Protein AF-S0FGN5-F1 (afdb_monomer_lite)

Radius of gyration: 14.39 Å; chains: 1; bounding box: 36×24×39 Å

Organism: NCBI:txid1195236

Foldseek 3Di:
DFWAKKFFAFPVRDGPDMDGLLGAPWPLVVLQVVLCVPVVDNGRDPVSSVVSSVVLSVVVRVVQVVCVVVVDQKDAPVVVCVPCVVTHDPDPRGGMMGIDDDD

Structure (mmCIF, N/CA/C/O backbone):
data_AF-S0FGN5-F1
#
_entry.id   AF-S0FGN5-F1
#
loop_
_atom_site.group_PDB
_atom_site.id
_atom_site.type_symbol
_atom_site.label_atom_id
_atom_site.label_alt_id
_atom_site.label_comp_id
_atom_site.label_asym_id
_atom_site.label_entity_id
_atom_site.label_seq_id
_atom_site.pdbx_PDB_ins_code
_atom_site.Cartn_x
_atom_site.Cartn_y
_atom_site.Cartn_z
_atom_site.occupancy
_atom_site.B_iso_or_equiv
_atom_site.auth_seq_id
_atom_site.auth_comp_id
_atom_site.auth_asym_id
_atom_site.auth_atom_id
_atom_site.pdbx_PDB_model_num
ATOM 1 N N . MET A 1 1 ? 5.648 9.329 9.422 1.00 63.09 1 MET A N 1
ATOM 2 C CA . MET A 1 1 ? 5.544 8.028 10.111 1.00 63.09 1 MET A CA 1
ATOM 3 C C . MET A 1 1 ? 5.172 7.021 9.045 1.00 63.09 1 MET A C 1
ATOM 5 O O . MET A 1 1 ? 4.168 7.274 8.388 1.00 63.09 1 MET A O 1
ATOM 9 N N . PRO A 1 2 ? 6.000 6.000 8.783 1.00 77.38 2 PRO A N 1
ATOM 10 C CA . PRO A 1 2 ? 5.718 5.039 7.726 1.00 77.38 2 PRO A CA 1
ATOM 11 C C . PRO A 1 2 ? 4.556 4.127 8.121 1.00 77.38 2 PRO A C 1
ATOM 13 O O . PRO A 1 2 ? 4.289 3.905 9.308 1.00 77.38 2 PRO A O 1
ATOM 16 N N . VAL A 1 3 ? 3.844 3.617 7.120 1.00 86.06 3 VAL A N 1
ATOM 17 C CA . VAL A 1 3 ? 2.736 2.685 7.347 1.00 86.06 3 VAL A CA 1
ATOM 18 C C . VAL A 1 3 ? 3.316 1.298 7.596 1.00 86.06 3 VAL A C 1
ATOM 20 O O . VAL A 1 3 ? 4.086 0.779 6.794 1.00 86.06 3 VAL A O 1
ATOM 23 N N . LYS A 1 4 ? 2.921 0.665 8.699 1.00 88.44 4 LYS A N 1
ATOM 24 C CA . LYS A 1 4 ? 3.395 -0.662 9.096 1.00 88.44 4 LYS A CA 1
ATOM 25 C C . LYS A 1 4 ? 2.586 -1.770 8.440 1.00 88.44 4 LYS A C 1
ATOM 27 O O . LYS A 1 4 ? 3.117 -2.660 7.771 1.00 88.44 4 LYS A O 1
ATOM 32 N N . ASN A 1 5 ? 1.276 -1.735 8.669 1.00 90.75 5 ASN A N 1
ATOM 33 C CA . ASN A 1 5 ? 0.347 -2.789 8.285 1.00 90.75 5 ASN A CA 1
ATOM 34 C C . ASN A 1 5 ? -0.944 -2.183 7.757 1.00 90.75 5 ASN A C 1
ATOM 36 O O . ASN A 1 5 ? -1.377 -1.135 8.227 1.00 90.75 5 ASN A O 1
ATOM 40 N N . ILE A 1 6 ? -1.577 -2.896 6.833 1.00 90.44 6 ILE A N 1
ATOM 41 C CA . ILE A 1 6 ? -2.892 -2.561 6.296 1.00 90.44 6 ILE A CA 1
ATOM 42 C C . ILE A 1 6 ? -3.809 -3.758 6.517 1.00 90.44 6 ILE A C 1
ATOM 44 O O . ILE A 1 6 ? -3.457 -4.896 6.195 1.00 90.44 6 ILE A O 1
ATOM 48 N N . SER A 1 7 ? -4.977 -3.493 7.082 1.00 91.06 7 SER A N 1
ATOM 49 C CA . SER A 1 7 ? -6.035 -4.452 7.368 1.00 91.06 7 SER A CA 1
ATOM 50 C C . SER A 1 7 ? -7.248 -4.119 6.502 1.00 91.06 7 SER A C 1
ATOM 52 O O . SER A 1 7 ? -7.657 -2.970 6.410 1.00 91.06 7 SER A O 1
ATOM 54 N N . PHE A 1 8 ? -7.820 -5.124 5.859 1.00 89.12 8 PHE A N 1
ATOM 55 C CA . PHE A 1 8 ? -8.997 -5.014 5.005 1.00 89.12 8 PHE A CA 1
ATOM 56 C C . PHE A 1 8 ? -10.205 -5.447 5.807 1.00 89.12 8 PHE A C 1
ATOM 58 O O . PHE A 1 8 ? -10.188 -6.546 6.361 1.00 89.12 8 PHE A O 1
ATOM 65 N N . LEU A 1 9 ? -11.233 -4.611 5.860 1.00 90.44 9 LEU A N 1
ATOM 66 C CA . LEU A 1 9 ? -12.432 -4.842 6.646 1.00 90.44 9 LEU A CA 1
ATOM 67 C C . LEU A 1 9 ? -13.655 -4.993 5.739 1.00 90.44 9 LEU A C 1
ATOM 69 O O . LEU A 1 9 ? -13.779 -4.311 4.719 1.00 90.44 9 LEU A O 1
ATOM 73 N N . ASN A 1 10 ? -14.565 -5.889 6.116 1.00 89.75 10 ASN A N 1
ATOM 74 C CA . ASN A 1 10 ? -15.900 -5.972 5.514 1.00 89.75 10 ASN A CA 1
ATOM 75 C C . ASN A 1 10 ? -16.847 -4.916 6.132 1.00 89.75 10 ASN A C 1
ATOM 77 O O . ASN A 1 10 ? -16.482 -4.229 7.089 1.00 89.75 10 ASN A O 1
ATOM 81 N N . GLY A 1 11 ? -18.097 -4.822 5.668 1.00 84.69 11 GLY A N 1
ATOM 82 C CA . GLY A 1 11 ? -19.102 -3.911 6.247 1.00 84.69 11 GLY A CA 1
ATOM 83 C C . GLY A 1 11 ? -19.479 -4.178 7.702 1.00 84.69 11 GLY A C 1
ATOM 84 O O . GLY A 1 11 ? -20.112 -3.340 8.337 1.00 84.69 11 GLY A O 1
ATOM 85 N N . ARG A 1 12 ? -19.069 -5.319 8.267 1.00 87.31 12 ARG A N 1
ATOM 86 C CA . ARG A 1 12 ? -19.200 -5.636 9.698 1.00 87.31 12 ARG A CA 1
ATOM 87 C C . ARG A 1 12 ? -17.969 -5.225 10.513 1.00 87.31 12 ARG A C 1
ATOM 89 O O . ARG A 1 12 ? -17.914 -5.525 11.701 1.00 87.31 12 ARG A O 1
ATOM 96 N N . LYS A 1 13 ? -16.993 -4.547 9.895 1.00 85.00 13 LYS A N 1
ATOM 97 C CA . LYS A 1 13 ? -15.672 -4.230 10.463 1.00 85.00 13 LYS A CA 1
ATOM 98 C C . LYS A 1 13 ? -14.876 -5.469 10.900 1.00 85.00 13 LYS A C 1
ATOM 100 O O . LYS A 1 13 ? -14.013 -5.386 11.770 1.00 85.00 13 LYS A O 1
ATOM 105 N N . GLU A 1 14 ? -15.130 -6.625 10.294 1.00 89.44 14 GLU A N 1
ATOM 106 C CA . GLU A 1 14 ? -14.310 -7.816 10.506 1.00 89.44 14 GLU A CA 1
ATOM 107 C C . GLU A 1 14 ? -13.096 -7.769 9.581 1.00 89.44 14 GLU A C 1
ATOM 109 O O . GLU A 1 14 ? -13.232 -7.522 8.380 1.00 89.44 14 GLU A O 1
ATOM 114 N N . VAL A 1 15 ? -11.907 -8.026 10.132 1.00 90.50 15 VAL A N 1
ATOM 115 C CA . VAL A 1 15 ? -10.664 -8.067 9.356 1.00 90.50 15 VAL A CA 1
ATOM 116 C C . VAL A 1 15 ? -10.672 -9.303 8.462 1.00 90.50 15 VAL A C 1
ATOM 118 O O . VAL A 1 15 ? -10.464 -10.422 8.923 1.00 90.50 15 VAL A O 1
ATOM 121 N N . LEU A 1 16 ? -10.872 -9.092 7.166 1.00 88.94 16 LEU A N 1
ATOM 122 C CA . LEU A 1 16 ? -10.792 -10.134 6.150 1.00 88.94 16 LEU A CA 1
ATOM 123 C C . LEU A 1 16 ? -9.344 -10.547 5.897 1.00 88.94 16 LEU A C 1
ATOM 125 O O . LEU A 1 16 ? -9.047 -11.730 5.742 1.00 88.94 16 LEU A O 1
ATOM 129 N N . ARG A 1 17 ? -8.438 -9.566 5.790 1.00 88.06 17 ARG A N 1
ATOM 130 C CA . ARG A 1 17 ? -7.023 -9.785 5.452 1.00 88.06 17 ARG A CA 1
ATOM 131 C C . ARG A 1 17 ? -6.151 -8.722 6.093 1.00 88.06 17 ARG A C 1
ATOM 133 O O . ARG A 1 17 ? -6.573 -7.580 6.237 1.00 88.06 17 ARG A O 1
ATOM 140 N N . ARG A 1 18 ? -4.909 -9.073 6.409 1.00 89.12 18 ARG A N 1
ATOM 141 C CA . ARG A 1 18 ? -3.892 -8.129 6.876 1.00 89.12 18 ARG A CA 1
ATOM 142 C C . ARG A 1 18 ? -2.595 -8.367 6.121 1.00 89.12 18 ARG A C 1
ATOM 144 O O . ARG A 1 18 ? -2.128 -9.499 6.039 1.00 89.12 18 ARG A O 1
ATOM 151 N N . TYR A 1 19 ? -2.008 -7.293 5.614 1.0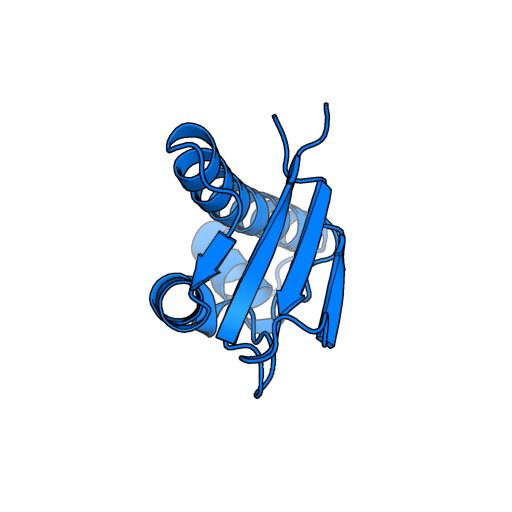0 88.50 19 TYR A N 1
ATOM 152 C CA . TYR A 1 19 ? -0.731 -7.310 4.913 1.00 88.50 19 TYR A CA 1
ATOM 153 C C . TYR A 1 19 ? 0.232 -6.325 5.565 1.00 88.50 19 TYR A C 1
ATOM 155 O O . TYR A 1 19 ? -0.170 -5.259 6.036 1.00 88.50 19 TYR A O 1
ATOM 163 N N . LYS A 1 20 ? 1.521 -6.669 5.561 1.00 88.88 20 LYS A N 1
ATOM 164 C CA . LYS A 1 20 ? 2.566 -5.672 5.804 1.00 88.88 20 LYS A CA 1
ATOM 165 C C . LYS A 1 20 ? 2.581 -4.700 4.636 1.00 88.88 20 LYS A C 1
ATOM 167 O O . LYS A 1 20 ? 2.453 -5.131 3.491 1.00 88.88 20 LYS A O 1
ATOM 172 N N . PHE A 1 21 ? 2.807 -3.426 4.919 1.00 87.12 21 PHE A N 1
ATOM 173 C CA . PHE A 1 21 ? 2.863 -2.385 3.899 1.00 87.12 21 PHE A CA 1
ATOM 174 C C . PHE A 1 21 ? 3.868 -2.705 2.782 1.00 87.12 21 PHE A C 1
ATOM 176 O O . PHE A 1 21 ? 3.548 -2.688 1.598 1.00 87.12 21 PHE A O 1
ATOM 183 N N . THR A 1 22 ? 5.069 -3.125 3.176 1.00 84.06 22 THR A N 1
ATOM 1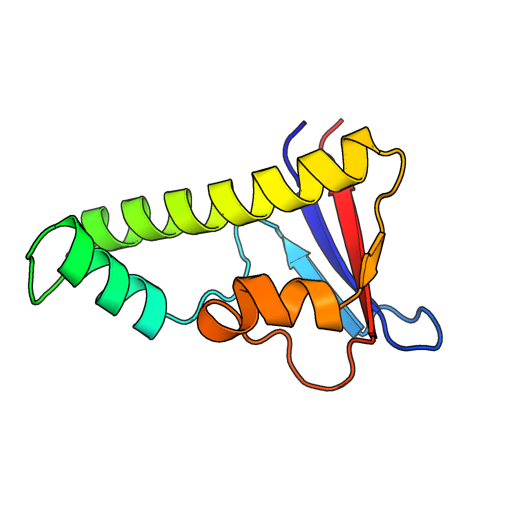84 C CA . THR A 1 22 ? 6.158 -3.518 2.270 1.00 84.06 22 THR A CA 1
ATOM 185 C C . THR A 1 22 ? 5.909 -4.823 1.515 1.00 84.06 22 THR A C 1
ATOM 187 O O . THR A 1 22 ? 6.643 -5.139 0.585 1.00 84.06 22 THR A O 1
ATOM 190 N N . SER A 1 23 ? 4.887 -5.583 1.909 1.00 84.44 23 SER A N 1
ATOM 191 C CA . SER A 1 23 ? 4.532 -6.881 1.336 1.00 84.44 23 SER A CA 1
ATOM 192 C C . SER A 1 23 ? 3.148 -6.853 0.683 1.00 84.44 23 SER A C 1
ATOM 194 O O . SER A 1 23 ? 2.510 -7.901 0.548 1.00 84.44 23 SER A O 1
ATOM 196 N N . LEU A 1 24 ? 2.663 -5.663 0.316 1.00 84.25 24 LEU A N 1
ATOM 197 C CA . LEU A 1 24 ? 1.421 -5.514 -0.426 1.00 84.25 24 LEU A CA 1
ATOM 198 C C . LEU A 1 24 ? 1.500 -6.272 -1.765 1.00 84.25 24 LEU A C 1
ATOM 200 O O . LEU A 1 24 ? 2.515 -6.171 -2.460 1.00 84.25 24 LEU A O 1
ATOM 204 N N . PRO A 1 25 ? 0.440 -7.003 -2.153 1.00 80.50 25 PRO A N 1
ATOM 205 C CA . PRO A 1 25 ? 0.420 -7.801 -3.376 1.00 80.50 25 PRO A CA 1
ATOM 206 C C . PRO A 1 25 ? 0.225 -6.917 -4.620 1.00 80.50 25 PRO A C 1
ATOM 208 O O . PRO A 1 25 ? -0.839 -6.907 -5.239 1.00 80.50 25 PRO A O 1
ATOM 211 N N . ILE A 1 26 ? 1.256 -6.148 -4.977 1.00 84.56 26 ILE A N 1
ATOM 212 C CA . ILE A 1 26 ? 1.304 -5.348 -6.207 1.00 84.56 26 ILE A CA 1
ATOM 213 C C . ILE A 1 26 ? 1.329 -6.306 -7.399 1.00 84.56 26 ILE A C 1
ATOM 215 O O . ILE A 1 26 ? 2.123 -7.247 -7.434 1.00 84.56 26 ILE A O 1
ATOM 219 N N . ARG A 1 27 ? 0.464 -6.070 -8.391 1.00 83.00 27 ARG A N 1
ATOM 220 C CA . ARG A 1 27 ? 0.435 -6.873 -9.615 1.00 83.00 27 ARG A CA 1
ATOM 221 C C . ARG A 1 27 ? 1.778 -6.770 -10.325 1.00 83.00 27 ARG A C 1
ATOM 223 O O . ARG A 1 27 ? 2.203 -5.682 -10.707 1.00 83.00 27 ARG A O 1
ATOM 230 N N . GLU A 1 28 ? 2.413 -7.908 -10.578 1.00 78.00 28 GLU A N 1
ATOM 231 C CA . GLU A 1 28 ? 3.714 -7.935 -11.250 1.00 78.00 28 GLU A CA 1
ATOM 232 C C . GLU A 1 28 ? 3.660 -7.309 -12.654 1.00 78.00 28 GLU A C 1
ATOM 234 O O . GLU A 1 28 ? 4.576 -6.588 -13.040 1.00 78.00 28 GLU A O 1
ATOM 239 N N . GLN A 1 29 ? 2.543 -7.465 -13.373 1.00 81.12 29 GLN A N 1
ATOM 240 C CA . GLN A 1 29 ? 2.329 -6.806 -14.667 1.00 81.12 29 GLN A CA 1
ATOM 241 C C . GLN A 1 29 ? 2.418 -5.276 -14.586 1.00 81.12 29 GLN A C 1
ATOM 243 O O . GLN A 1 29 ? 2.989 -4.652 -15.475 1.00 81.12 29 GLN A O 1
ATOM 248 N N . MET A 1 30 ? 1.914 -4.668 -13.507 1.00 84.06 30 MET A N 1
ATOM 249 C CA . MET A 1 30 ? 2.033 -3.224 -13.293 1.00 84.06 30 MET A CA 1
ATOM 250 C C . MET A 1 30 ? 3.499 -2.823 -13.106 1.00 84.06 30 MET A C 1
ATOM 252 O O . MET A 1 30 ? 3.949 -1.833 -13.679 1.00 84.06 30 MET A O 1
ATOM 256 N N . ILE A 1 31 ? 4.257 -3.607 -12.331 1.00 83.56 31 ILE A N 1
ATOM 257 C CA . ILE A 1 31 ? 5.688 -3.369 -12.104 1.00 83.56 31 ILE A CA 1
ATOM 258 C C . ILE A 1 31 ? 6.444 -3.458 -13.431 1.00 83.56 31 ILE A C 1
ATOM 260 O O . ILE A 1 31 ? 7.261 -2.584 -13.712 1.00 83.56 31 ILE A O 1
ATOM 264 N N . ILE A 1 32 ? 6.156 -4.467 -14.257 1.00 83.12 32 ILE A N 1
ATOM 265 C CA . ILE A 1 32 ? 6.782 -4.650 -15.572 1.00 83.12 32 ILE A CA 1
ATOM 266 C C . ILE A 1 32 ? 6.445 -3.472 -16.490 1.00 83.12 32 ILE A C 1
ATOM 268 O O . ILE A 1 32 ? 7.366 -2.812 -16.961 1.00 83.12 32 ILE A O 1
ATOM 272 N N . ASN A 1 33 ? 5.161 -3.141 -16.661 1.00 84.06 33 ASN A N 1
ATOM 273 C CA . ASN A 1 33 ? 4.727 -2.036 -17.519 1.00 84.06 33 ASN A CA 1
ATOM 274 C C . ASN A 1 33 ? 5.366 -0.711 -17.100 1.00 84.06 33 ASN A C 1
ATOM 276 O O . ASN A 1 33 ? 5.980 -0.035 -17.920 1.00 84.06 33 ASN A O 1
ATOM 280 N N . LYS A 1 34 ? 5.304 -0.364 -15.809 1.00 83.12 34 LYS A N 1
ATOM 281 C CA . LYS A 1 34 ? 5.929 0.861 -15.298 1.00 83.12 34 LYS A CA 1
ATOM 282 C C . LYS A 1 34 ? 7.446 0.837 -15.441 1.00 83.12 34 LYS A C 1
ATOM 284 O O . LYS A 1 34 ? 8.034 1.879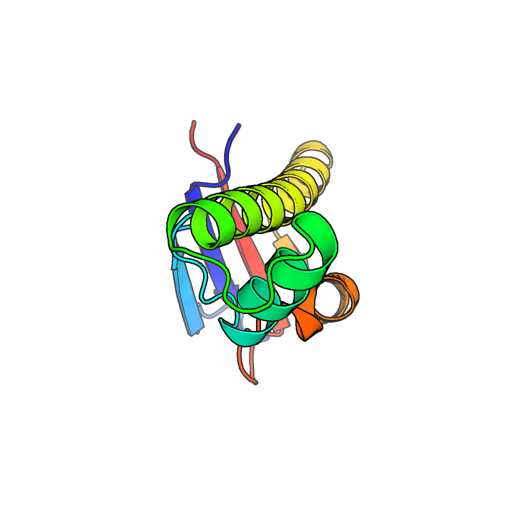 -15.697 1.00 83.12 34 LYS A O 1
ATOM 289 N N . SER A 1 35 ? 8.091 -0.317 -15.290 1.00 82.88 35 SER A N 1
ATOM 290 C CA . SER A 1 35 ? 9.541 -0.410 -15.481 1.00 82.88 35 SER A CA 1
ATOM 291 C C . SER A 1 35 ? 9.931 -0.189 -16.942 1.00 82.88 35 SER A C 1
ATOM 293 O O . SER A 1 35 ? 10.887 0.539 -17.188 1.00 82.88 35 SER A O 1
ATOM 295 N N . ILE A 1 36 ? 9.165 -0.725 -17.896 1.00 83.69 36 ILE A N 1
ATOM 296 C CA . ILE A 1 36 ? 9.362 -0.456 -19.326 1.00 83.69 36 ILE A CA 1
ATOM 297 C C . ILE A 1 36 ? 9.149 1.037 -19.611 1.00 83.69 36 ILE A C 1
ATOM 299 O O . ILE A 1 36 ? 9.980 1.647 -20.271 1.00 83.69 36 ILE A O 1
ATOM 303 N N . GLU A 1 37 ? 8.097 1.660 -19.066 1.00 82.38 37 GLU A N 1
ATOM 304 C CA . GLU A 1 37 ? 7.850 3.098 -19.258 1.00 82.38 37 GLU A CA 1
ATOM 305 C C . GLU A 1 37 ? 8.949 3.989 -18.657 1.00 82.38 37 GLU A C 1
ATOM 307 O O . GLU A 1 37 ? 9.335 4.988 -19.257 1.00 82.38 37 GLU A O 1
ATOM 312 N N . PHE A 1 38 ? 9.441 3.663 -17.457 1.00 81.62 38 PHE A N 1
ATOM 313 C CA . PHE A 1 38 ? 10.409 4.508 -16.751 1.00 81.62 38 PHE A CA 1
ATOM 314 C C . PHE A 1 38 ? 11.848 4.316 -17.219 1.00 81.62 38 PHE A C 1
ATOM 316 O O . PHE A 1 38 ? 12.622 5.271 -17.183 1.00 81.62 38 PHE A O 1
ATOM 323 N N . PHE A 1 39 ? 12.221 3.095 -17.598 1.00 81.25 39 PHE A N 1
ATOM 324 C CA . PHE A 1 39 ? 13.598 2.749 -17.943 1.00 81.25 39 PHE A CA 1
ATOM 325 C C . PHE A 1 39 ? 13.786 2.480 -19.441 1.00 81.25 39 PHE A C 1
ATOM 327 O O . PHE A 1 39 ? 14.917 2.254 -19.862 1.00 81.25 39 PHE A O 1
ATOM 334 N N . SER A 1 40 ? 12.712 2.514 -20.245 1.00 77.69 40 SER A N 1
ATOM 335 C CA . SER A 1 40 ? 12.711 2.124 -21.667 1.00 77.69 40 SER A CA 1
ATOM 336 C C . SER A 1 40 ? 13.346 0.748 -21.906 1.00 77.69 40 SER A C 1
ATOM 338 O O . SER A 1 40 ? 13.911 0.486 -22.966 1.00 77.69 40 SER A O 1
ATOM 340 N N . ASP A 1 41 ? 13.267 -0.122 -20.897 1.00 74.62 41 ASP A N 1
ATOM 341 C CA . ASP A 1 41 ? 13.916 -1.427 -20.851 1.00 74.62 41 ASP A CA 1
ATOM 342 C C . ASP A 1 41 ? 12.836 -2.501 -21.041 1.00 74.62 41 ASP A C 1
ATOM 344 O O . ASP A 1 41 ? 11.989 -2.655 -20.157 1.00 74.62 41 ASP A O 1
ATOM 348 N N . PRO A 1 42 ? 12.801 -3.210 -22.185 1.00 70.44 42 PRO A N 1
ATOM 349 C CA . PRO A 1 42 ? 11.727 -4.151 -22.515 1.00 70.44 42 PRO A CA 1
ATOM 350 C C . PRO A 1 42 ? 11.697 -5.375 -21.588 1.00 70.44 42 PRO A C 1
ATOM 352 O O . PRO A 1 42 ? 10.648 -5.994 -21.419 1.00 70.44 42 PRO A O 1
ATOM 355 N N . GLU A 1 43 ? 12.823 -5.698 -20.948 1.00 73.75 43 GLU A N 1
ATOM 356 C CA . GLU A 1 43 ? 12.949 -6.786 -19.978 1.00 73.75 43 GLU A CA 1
ATOM 357 C C . GLU A 1 43 ? 13.512 -6.259 -18.653 1.00 73.75 43 GLU A C 1
ATOM 359 O O . GLU A 1 43 ? 14.679 -6.491 -18.326 1.00 73.75 43 GLU A O 1
ATOM 364 N N . PRO A 1 44 ? 12.688 -5.563 -17.844 1.00 75.81 44 PRO A N 1
ATOM 365 C CA . PRO A 1 44 ? 13.166 -4.908 -16.642 1.00 75.81 44 PRO A CA 1
ATOM 366 C C . PRO A 1 44 ? 13.804 -5.916 -15.694 1.00 75.81 44 PRO A C 1
ATOM 368 O O . PRO A 1 44 ? 13.145 -6.825 -15.174 1.00 75.81 44 PRO A O 1
ATOM 371 N N . CYS A 1 45 ? 15.097 -5.727 -15.451 1.00 80.56 45 CYS A N 1
ATOM 372 C CA . CYS A 1 45 ? 15.863 -6.507 -14.491 1.00 80.56 45 CYS A CA 1
ATOM 373 C C . CYS A 1 45 ? 15.360 -6.294 -13.051 1.00 80.56 45 CYS A C 1
ATOM 375 O O . CYS A 1 45 ? 14.639 -5.343 -12.739 1.00 80.56 45 CYS A O 1
ATOM 377 N N . PHE A 1 46 ? 15.792 -7.160 -12.129 1.00 78.81 46 PHE A N 1
ATOM 378 C CA . PHE A 1 46 ? 15.383 -7.126 -10.717 1.00 78.81 46 PHE A CA 1
ATOM 379 C C . PHE A 1 46 ? 15.579 -5.753 -10.043 1.00 78.81 46 PHE A C 1
ATOM 381 O O . PHE A 1 46 ? 14.759 -5.339 -9.220 1.00 78.81 46 PHE A O 1
ATOM 388 N N . ILE A 1 47 ? 16.632 -5.018 -10.420 1.00 83.62 47 ILE A N 1
ATOM 389 C CA . ILE A 1 47 ? 16.917 -3.671 -9.905 1.00 83.62 47 ILE A CA 1
ATOM 390 C C . ILE A 1 47 ? 15.843 -2.665 -10.348 1.00 83.62 47 ILE A C 1
ATOM 392 O O . ILE A 1 47 ? 15.329 -1.924 -9.509 1.00 83.62 47 ILE A O 1
ATOM 396 N N . HIS A 1 48 ? 15.441 -2.686 -11.625 1.00 82.69 48 HIS A N 1
ATOM 397 C CA . HIS A 1 48 ? 14.377 -1.828 -12.162 1.00 82.69 48 HIS A CA 1
ATOM 398 C C . HIS A 1 48 ? 13.034 -2.141 -11.498 1.00 82.69 48 HIS A C 1
ATOM 400 O O . HIS A 1 48 ? 12.374 -1.238 -10.981 1.00 82.69 48 HIS A O 1
ATOM 406 N N . ARG A 1 49 ? 12.685 -3.430 -11.397 1.00 83.38 49 ARG A N 1
ATOM 407 C CA . ARG A 1 49 ? 11.453 -3.873 -10.725 1.00 83.38 49 ARG A CA 1
ATOM 408 C C . ARG A 1 49 ? 11.408 -3.427 -9.266 1.00 83.38 49 ARG A C 1
ATOM 410 O O . ARG A 1 49 ? 10.386 -2.926 -8.809 1.00 83.38 49 ARG A O 1
ATOM 417 N N . SER A 1 50 ? 12.527 -3.546 -8.550 1.00 83.44 50 SER A N 1
ATOM 418 C CA . SER A 1 50 ? 12.638 -3.107 -7.155 1.00 83.44 50 SER A CA 1
ATOM 419 C C . SER A 1 50 ? 12.504 -1.589 -7.007 1.00 83.44 50 SER A C 1
ATOM 421 O O . SER A 1 50 ? 11.878 -1.118 -6.057 1.00 83.44 50 SER A O 1
ATOM 423 N N . ALA A 1 51 ? 13.066 -0.811 -7.936 1.00 86.19 51 ALA A N 1
ATOM 424 C CA . ALA A 1 51 ? 12.949 0.645 -7.934 1.00 86.19 51 ALA A CA 1
ATOM 425 C C . ALA A 1 51 ? 11.504 1.098 -8.188 1.00 86.19 51 ALA A C 1
ATOM 427 O O . ALA A 1 51 ? 10.981 1.934 -7.448 1.00 86.19 51 ALA A O 1
ATOM 428 N N . VAL A 1 52 ? 10.836 0.504 -9.183 1.00 87.56 52 VAL A N 1
ATOM 429 C CA . VAL A 1 52 ? 9.419 0.770 -9.459 1.00 87.56 52 VAL A CA 1
ATOM 430 C C . VAL A 1 52 ? 8.556 0.355 -8.279 1.00 87.56 52 VAL A C 1
ATOM 432 O O . VAL A 1 52 ? 7.763 1.166 -7.815 1.00 87.56 52 VAL A O 1
ATOM 435 N N . LEU A 1 53 ? 8.748 -0.844 -7.727 1.00 86.81 53 LEU A N 1
ATOM 436 C CA . LEU A 1 53 ? 8.001 -1.310 -6.560 1.00 86.81 53 LEU A CA 1
ATOM 437 C C . LEU A 1 53 ? 8.112 -0.332 -5.384 1.00 86.81 53 LEU A C 1
ATOM 439 O O . LEU A 1 53 ? 7.094 0.060 -4.822 1.00 86.81 53 LEU A O 1
ATOM 443 N N . LYS A 1 54 ? 9.328 0.117 -5.042 1.00 86.88 54 LYS A N 1
ATOM 444 C CA . LYS A 1 54 ? 9.533 1.123 -3.986 1.00 86.88 54 LYS A CA 1
ATOM 445 C C . LYS A 1 54 ? 8.779 2.418 -4.269 1.00 86.88 54 LYS A C 1
ATOM 447 O O . LYS A 1 54 ? 8.204 2.992 -3.352 1.00 86.88 54 LYS A O 1
ATOM 452 N N . ARG A 1 55 ? 8.761 2.865 -5.525 1.00 87.81 55 ARG A N 1
ATOM 453 C CA . ARG A 1 55 ? 8.031 4.069 -5.935 1.00 87.81 55 ARG A CA 1
A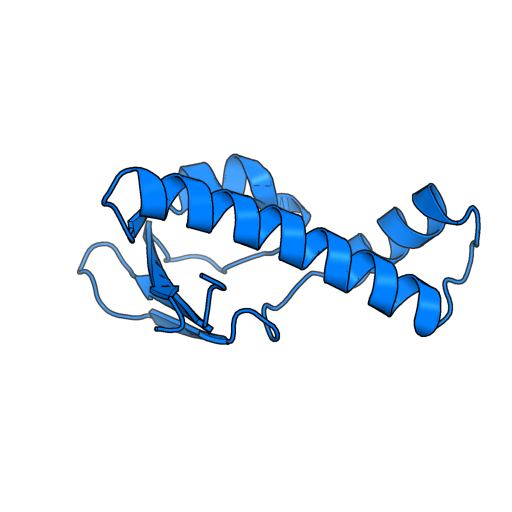TOM 454 C C . ARG A 1 55 ? 6.519 3.893 -5.803 1.00 87.81 55 ARG A C 1
ATOM 456 O O . ARG A 1 55 ? 5.858 4.782 -5.283 1.00 87.81 55 ARG A O 1
ATOM 463 N N . LEU A 1 56 ? 5.987 2.746 -6.223 1.00 87.44 56 LEU A N 1
ATOM 464 C CA . LEU A 1 56 ? 4.568 2.410 -6.074 1.00 87.44 56 LEU A CA 1
ATOM 465 C C . LEU A 1 56 ? 4.157 2.366 -4.600 1.00 87.44 56 LEU A C 1
ATOM 467 O O . LEU A 1 56 ? 3.138 2.937 -4.223 1.00 87.44 56 LEU A O 1
ATOM 471 N N . LEU A 1 57 ? 4.978 1.736 -3.758 1.00 87.88 57 LEU A N 1
ATOM 472 C CA . LEU A 1 57 ? 4.761 1.720 -2.317 1.00 87.88 57 LEU A CA 1
ATOM 473 C C . LEU A 1 57 ? 4.811 3.137 -1.736 1.00 87.88 57 LEU A C 1
ATOM 475 O O . LEU A 1 57 ? 3.909 3.501 -0.999 1.00 87.88 57 LEU A O 1
ATOM 479 N N . ALA A 1 58 ? 5.776 3.976 -2.113 1.00 88.69 58 ALA A N 1
ATOM 480 C CA . ALA A 1 58 ? 5.845 5.357 -1.629 1.00 88.69 58 ALA A CA 1
ATOM 481 C C . ALA A 1 58 ? 4.587 6.183 -1.978 1.00 88.69 58 ALA A C 1
ATOM 483 O O . ALA A 1 58 ? 4.100 6.943 -1.145 1.00 88.69 58 ALA A O 1
ATOM 484 N N . GLU A 1 59 ? 4.013 6.005 -3.172 1.00 89.19 59 GLU A N 1
ATOM 485 C CA . GLU A 1 59 ? 2.758 6.669 -3.568 1.00 89.19 59 GLU A CA 1
ATOM 486 C C . GLU A 1 59 ? 1.574 6.253 -2.684 1.00 89.19 59 GLU A C 1
ATOM 488 O O . GLU A 1 59 ? 0.770 7.088 -2.257 1.00 89.19 59 GLU A O 1
ATOM 493 N N . ILE A 1 60 ? 1.482 4.958 -2.382 1.00 88.81 60 ILE A N 1
ATOM 494 C CA . ILE A 1 60 ? 0.463 4.417 -1.482 1.00 88.81 60 ILE A CA 1
ATOM 495 C C . ILE A 1 60 ? 0.701 4.924 -0.048 1.00 88.81 60 ILE A C 1
ATOM 497 O O . ILE A 1 60 ? -0.246 5.292 0.648 1.00 88.81 60 ILE A O 1
ATOM 501 N N . GLU A 1 61 ? 1.958 4.994 0.392 1.00 88.75 61 GLU A N 1
ATOM 502 C CA . GLU A 1 61 ? 2.329 5.465 1.730 1.00 88.75 61 GLU A CA 1
ATOM 503 C C . GLU A 1 61 ? 1.947 6.928 1.919 1.00 88.75 61 GLU A C 1
ATOM 505 O O . GLU A 1 61 ? 1.356 7.289 2.936 1.00 88.75 61 GLU A O 1
ATOM 510 N N . ASN A 1 62 ? 2.236 7.765 0.922 1.00 89.75 62 ASN A N 1
ATOM 511 C CA . ASN A 1 62 ? 1.863 9.174 0.920 1.00 89.75 62 ASN A CA 1
ATOM 512 C C . ASN A 1 62 ? 0.348 9.348 1.025 1.00 89.75 62 ASN A C 1
ATOM 514 O O . ASN A 1 62 ? -0.124 10.211 1.765 1.00 89.75 62 ASN A O 1
ATOM 518 N N . TYR A 1 63 ? -0.419 8.508 0.327 1.00 89.50 63 TYR A N 1
ATOM 519 C CA . TYR A 1 63 ? -1.874 8.529 0.411 1.00 89.50 63 TYR A CA 1
ATOM 520 C C . TYR A 1 63 ? -2.367 8.227 1.833 1.00 89.50 63 TYR A C 1
ATOM 522 O O . TYR A 1 63 ? -3.133 9.008 2.394 1.00 89.50 63 TYR A O 1
ATOM 530 N N . PHE A 1 64 ? -1.889 7.147 2.454 1.00 88.62 64 PHE A N 1
ATOM 531 C CA . PHE A 1 64 ? -2.260 6.814 3.832 1.00 88.62 64 PHE A CA 1
ATOM 532 C C . PHE A 1 64 ? -1.758 7.849 4.842 1.00 88.62 64 PHE A C 1
ATOM 534 O O . PHE A 1 64 ? -2.481 8.219 5.762 1.00 88.62 64 PHE A O 1
ATOM 541 N N . THR A 1 65 ? -0.555 8.385 4.643 1.00 87.94 65 THR A N 1
ATOM 542 C CA . THR A 1 65 ? 0.007 9.447 5.484 1.00 87.94 65 THR A CA 1
ATOM 543 C C . THR A 1 65 ? -0.857 10.704 5.438 1.00 87.94 65 THR A C 1
ATOM 545 O O . THR A 1 65 ? -1.107 11.300 6.481 1.00 87.94 65 THR A O 1
ATOM 548 N N . ALA A 1 66 ? -1.361 11.091 4.263 1.00 89.25 66 ALA A N 1
ATOM 549 C CA . ALA A 1 66 ? -2.271 12.226 4.131 1.00 89.25 66 ALA A CA 1
ATOM 550 C C . ALA A 1 66 ? -3.588 11.996 4.894 1.00 89.25 66 ALA A C 1
ATOM 552 O O . ALA A 1 66 ? -4.070 12.897 5.579 1.00 89.25 66 ALA A O 1
ATOM 553 N N . VAL A 1 67 ? -4.139 10.778 4.838 1.00 89.62 67 VAL A N 1
ATOM 554 C CA . VAL A 1 67 ? -5.338 10.402 5.608 1.00 89.62 67 VAL A CA 1
ATOM 555 C C . VAL A 1 67 ? -5.056 10.452 7.117 1.00 89.62 67 VAL A C 1
ATOM 557 O O . VAL A 1 67 ? -5.840 11.029 7.871 1.00 89.62 67 VAL A O 1
ATOM 560 N N . ALA A 1 68 ? -3.888 9.959 7.542 1.00 88.38 68 ALA A N 1
ATOM 561 C CA . ALA A 1 68 ? -3.442 9.989 8.934 1.00 88.38 68 ALA A CA 1
ATOM 562 C C . ALA A 1 68 ? -3.249 11.404 9.479 1.00 88.38 68 ALA A C 1
ATOM 564 O O . ALA A 1 68 ? -3.618 11.688 10.616 1.00 88.38 68 ALA A O 1
ATOM 565 N N . GLN A 1 69 ? -2.695 12.304 8.663 1.00 85.62 69 GLN A N 1
ATOM 566 C CA . GLN A 1 69 ? -2.568 13.721 9.003 1.00 85.62 69 GLN A CA 1
ATOM 567 C C . GLN A 1 69 ? -3.936 14.390 9.180 1.00 85.62 69 GLN A C 1
ATOM 569 O O . GLN A 1 69 ? -4.062 15.312 9.981 1.00 85.62 69 GLN A O 1
ATOM 574 N N . GLY A 1 70 ? -4.969 13.889 8.496 1.00 83.81 70 GLY A N 1
ATOM 575 C CA . GLY A 1 70 ? -6.366 14.274 8.707 1.00 83.81 70 GLY A CA 1
ATOM 576 C C . GLY A 1 70 ? -7.006 13.702 9.980 1.00 83.81 70 GLY A C 1
ATOM 577 O O . GLY A 1 70 ? -8.191 13.929 10.208 1.00 83.81 70 GLY A O 1
ATOM 578 N N . GLY A 1 71 ? -6.264 12.950 10.802 1.00 85.25 71 GLY A N 1
ATOM 579 C CA . GLY A 1 71 ? -6.764 12.340 12.038 1.00 85.25 71 GLY A CA 1
ATOM 580 C C . GLY A 1 71 ? -7.581 11.064 11.824 1.00 85.25 71 GLY A C 1
ATOM 581 O O . GLY A 1 71 ? -8.275 10.628 12.738 1.00 85.25 71 GLY A O 1
ATOM 582 N N . SER A 1 72 ? -7.519 10.469 10.630 1.00 88.19 72 SER A N 1
ATOM 583 C CA . SER A 1 72 ? -8.202 9.216 10.297 1.00 88.19 72 SER A CA 1
ATOM 584 C C . SER A 1 72 ? -7.192 8.140 9.913 1.00 88.19 72 SER A C 1
ATOM 586 O O . SER A 1 72 ? -6.195 8.417 9.261 1.00 88.19 72 SER A O 1
ATOM 588 N N . ASN A 1 73 ? -7.450 6.894 10.282 1.00 88.94 73 ASN A N 1
ATOM 589 C CA . ASN A 1 73 ? -6.655 5.730 9.877 1.00 88.94 73 ASN A CA 1
ATOM 590 C C . ASN A 1 73 ? -7.480 4.710 9.070 1.00 88.94 73 ASN A C 1
ATOM 592 O O . ASN A 1 73 ? -7.012 3.606 8.796 1.00 88.94 73 ASN A O 1
ATOM 596 N N . GLU A 1 74 ? -8.702 5.090 8.688 1.00 89.56 74 GLU A N 1
ATOM 597 C CA . GLU A 1 74 ? -9.627 4.297 7.883 1.00 89.56 74 GLU A CA 1
ATOM 598 C C . GLU A 1 74 ? -9.787 4.944 6.498 1.00 89.56 74 GLU A C 1
ATOM 600 O O . GLU A 1 74 ? -9.926 6.161 6.363 1.00 89.56 74 GLU A O 1
ATOM 605 N N . VAL A 1 75 ? -9.771 4.121 5.455 1.00 90.31 75 VAL A N 1
ATOM 606 C CA . VAL A 1 75 ? -9.931 4.508 4.053 1.00 90.31 75 VAL A CA 1
ATOM 607 C C . VAL A 1 75 ? -11.041 3.669 3.439 1.00 90.31 75 VAL A C 1
ATOM 609 O O . VAL A 1 75 ? -11.098 2.458 3.632 1.00 90.31 75 VAL A O 1
ATOM 612 N N . ARG A 1 76 ? -11.913 4.278 2.633 1.00 89.75 76 ARG A N 1
ATOM 613 C CA . ARG A 1 76 ? -12.909 3.523 1.859 1.00 89.75 76 ARG A CA 1
ATOM 614 C C . ARG A 1 76 ? -12.256 2.708 0.749 1.00 89.75 76 ARG A C 1
ATOM 616 O O . ARG A 1 76 ? -11.477 3.245 -0.039 1.00 89.75 76 ARG A O 1
ATOM 623 N N . CYS A 1 77 ? -12.659 1.445 0.614 1.00 87.38 77 CYS A N 1
ATOM 624 C CA . CYS A 1 77 ? -12.101 0.568 -0.411 1.00 87.38 77 CYS A CA 1
ATOM 625 C C . CYS A 1 77 ? -12.433 1.034 -1.829 1.00 87.38 77 CYS A C 1
ATOM 627 O O . CYS A 1 77 ? -11.587 0.912 -2.714 1.00 87.38 77 CYS A O 1
ATOM 629 N N . SER A 1 78 ? -13.601 1.649 -2.035 1.00 86.38 78 SER A N 1
ATOM 630 C CA . SER A 1 78 ? -13.977 2.257 -3.316 1.00 86.38 78 SER A CA 1
ATOM 631 C C . SER A 1 78 ? -12.997 3.364 -3.711 1.00 86.38 78 SER A C 1
ATOM 633 O O . SER A 1 78 ? -12.357 3.257 -4.750 1.00 86.38 78 SER A O 1
ATOM 635 N N . ALA A 1 79 ? -12.774 4.346 -2.830 1.00 87.88 79 ALA A N 1
ATOM 636 C CA . ALA A 1 79 ? -11.869 5.470 -3.090 1.00 87.88 79 ALA A CA 1
ATOM 637 C C . ALA A 1 79 ? -10.417 5.016 -3.310 1.00 87.88 79 ALA A C 1
ATOM 639 O O . ALA A 1 79 ? -9.692 5.574 -4.134 1.00 87.88 79 ALA A O 1
ATOM 640 N N . PHE A 1 80 ? -9.986 3.982 -2.583 1.00 86.12 80 PHE A N 1
ATOM 641 C CA . PHE A 1 80 ? -8.664 3.403 -2.774 1.00 86.12 80 PHE A CA 1
ATOM 642 C C . PHE A 1 80 ? -8.552 2.689 -4.130 1.00 86.12 80 PHE A C 1
ATOM 644 O O . PHE A 1 80 ? -7.585 2.891 -4.861 1.00 86.12 80 PHE A O 1
ATOM 651 N N . THR A 1 81 ? -9.549 1.878 -4.491 1.00 84.69 81 THR A N 1
ATOM 652 C CA . THR A 1 81 ? -9.590 1.141 -5.767 1.00 84.69 81 THR A CA 1
ATOM 653 C C . THR A 1 81 ? -9.688 2.083 -6.962 1.00 84.69 81 THR A C 1
ATOM 655 O O . THR A 1 81 ? -9.056 1.831 -7.981 1.00 84.69 81 THR A O 1
ATOM 658 N N . GLU A 1 82 ? -10.395 3.205 -6.836 1.00 85.25 82 GLU A N 1
ATOM 659 C CA . GLU A 1 82 ? -10.430 4.240 -7.876 1.00 85.25 82 GLU A CA 1
ATOM 660 C C . GLU A 1 82 ? -9.036 4.803 -8.183 1.00 85.25 82 GLU A C 1
ATOM 662 O O . GLU A 1 82 ? -8.738 5.120 -9.332 1.00 85.25 82 GLU A O 1
ATOM 667 N N . LYS A 1 83 ? -8.156 4.888 -7.177 1.00 84.94 83 LYS A N 1
ATOM 668 C CA . LYS A 1 83 ? -6.807 5.444 -7.340 1.00 84.94 83 LYS A CA 1
ATOM 669 C C . LYS A 1 83 ? -5.739 4.392 -7.660 1.00 84.94 83 LYS A C 1
ATOM 671 O O . LYS A 1 83 ? -4.795 4.679 -8.391 1.00 84.94 83 LYS A O 1
ATOM 676 N N . PHE A 1 84 ? -5.872 3.187 -7.107 1.00 86.31 84 PHE A N 1
ATOM 677 C CA . PHE A 1 84 ? -4.829 2.153 -7.115 1.00 86.31 84 PHE A CA 1
ATOM 678 C C . PHE A 1 84 ? -5.306 0.775 -7.603 1.00 86.31 84 PHE A C 1
ATOM 680 O O . PHE A 1 84 ? -4.519 -0.171 -7.596 1.00 86.31 84 PHE A O 1
ATOM 687 N N . GLY A 1 85 ? -6.561 0.629 -8.035 1.00 80.44 85 GLY A N 1
ATOM 688 C CA . GLY A 1 85 ? -7.146 -0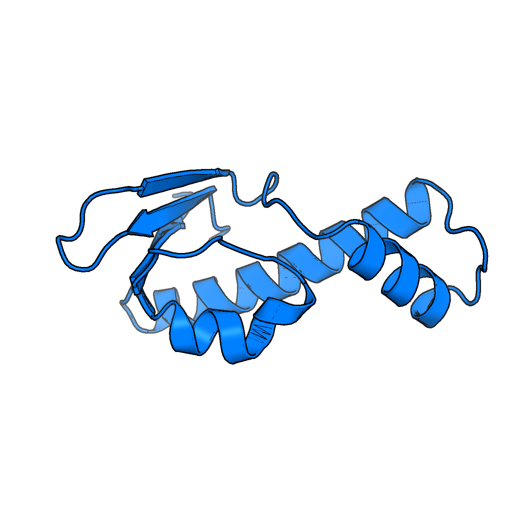.652 -8.458 1.00 80.44 85 GLY A CA 1
ATOM 689 C C . GLY A 1 85 ? -6.475 -1.280 -9.683 1.00 80.44 85 GLY A C 1
ATOM 690 O O . GLY A 1 85 ? -6.544 -2.495 -9.888 1.00 80.44 85 GLY A O 1
ATOM 691 N N . ASP A 1 86 ? -5.770 -0.471 -10.473 1.00 79.50 86 ASP A N 1
ATOM 692 C CA . ASP A 1 86 ? -4.935 -0.963 -11.568 1.00 79.50 86 ASP A CA 1
ATOM 693 C C . ASP A 1 86 ? -3.662 -1.655 -11.034 1.00 79.50 86 ASP A C 1
ATOM 695 O O . ASP A 1 86 ? -3.239 -2.694 -11.546 1.00 79.50 86 ASP A O 1
ATOM 699 N N . MET A 1 87 ? -3.102 -1.139 -9.931 1.00 80.94 87 MET A N 1
ATOM 700 C CA . MET A 1 87 ? -1.837 -1.583 -9.330 1.00 80.94 87 MET A CA 1
ATOM 701 C C . MET A 1 87 ? -1.993 -2.779 -8.394 1.00 80.94 87 MET A C 1
ATOM 703 O O . MET A 1 87 ? -1.188 -3.711 -8.442 1.00 80.94 87 MET A O 1
ATOM 707 N N . ILE A 1 88 ? -3.007 -2.756 -7.530 1.00 80.25 88 ILE A N 1
ATOM 708 C CA . ILE A 1 88 ? -3.317 -3.839 -6.598 1.00 80.25 88 ILE A CA 1
ATOM 709 C C . ILE A 1 88 ? -4.784 -4.206 -6.734 1.00 80.25 88 ILE A C 1
ATOM 711 O O . ILE A 1 88 ? -5.665 -3.351 -6.709 1.00 80.25 88 ILE A O 1
ATOM 715 N N . ASN A 1 89 ? -5.037 -5.512 -6.776 1.00 71.94 89 ASN A N 1
ATOM 716 C CA . ASN A 1 89 ? -6.361 -6.039 -6.517 1.00 71.94 89 ASN A CA 1
ATOM 717 C C . ASN A 1 89 ? -6.454 -6.498 -5.058 1.00 71.94 89 ASN A C 1
ATOM 719 O O . ASN A 1 89 ? -5.791 -7.454 -4.657 1.00 71.94 89 ASN A O 1
ATOM 723 N N . PHE A 1 90 ? -7.279 -5.819 -4.269 1.00 69.75 90 PHE A N 1
ATOM 724 C CA . PHE A 1 90 ? -7.477 -6.136 -2.852 1.00 69.75 90 PHE A CA 1
ATOM 725 C C . PHE A 1 90 ? -8.455 -7.298 -2.617 1.00 69.75 90 PHE A C 1
ATOM 727 O O . PHE A 1 90 ? -8.598 -7.782 -1.494 1.00 69.75 90 PHE A O 1
ATOM 734 N N . GLY A 1 91 ? -9.045 -7.818 -3.697 1.00 65.00 91 GLY A N 1
ATOM 735 C CA . GLY A 1 91 ? -10.062 -8.857 -3.692 1.00 65.00 91 GLY A CA 1
ATOM 736 C C . GLY A 1 91 ? -11.454 -8.322 -3.365 1.00 65.00 91 GLY A C 1
ATOM 737 O O . GLY A 1 91 ? -11.615 -7.261 -2.766 1.00 65.00 91 GLY A O 1
ATOM 738 N N . GLU A 1 92 ? -12.472 -9.077 -3.766 1.00 70.88 92 GLU A N 1
ATOM 739 C CA . GLU A 1 92 ? -13.867 -8.745 -3.477 1.00 70.88 92 GLU A CA 1
ATOM 740 C C . GLU A 1 92 ? -14.189 -8.942 -1.983 1.00 70.88 92 GLU A C 1
ATOM 742 O O . GLU A 1 92 ? -13.645 -9.834 -1.324 1.00 70.88 92 GLU A O 1
ATOM 747 N N . GLY A 1 93 ? -15.067 -8.086 -1.449 1.00 77.75 93 GLY A N 1
ATOM 748 C CA . GLY A 1 93 ? -15.583 -8.155 -0.075 1.00 77.75 93 GLY A CA 1
ATOM 749 C C . GLY A 1 93 ? -15.008 -7.136 0.916 1.00 77.75 93 GLY A C 1
ATOM 750 O O . GLY A 1 93 ? -15.573 -6.979 1.997 1.00 77.75 93 GLY A O 1
ATOM 751 N N . ALA A 1 94 ? -13.929 -6.426 0.575 1.00 84.19 94 ALA A N 1
ATOM 752 C CA . ALA A 1 94 ? -13.428 -5.325 1.398 1.00 84.19 94 ALA A CA 1
ATOM 753 C C . ALA A 1 94 ? -14.253 -4.048 1.157 1.00 84.19 94 ALA A C 1
ATOM 755 O O . ALA A 1 94 ? -14.350 -3.569 0.029 1.00 84.19 94 ALA A O 1
ATOM 756 N N . GLU A 1 95 ? -14.828 -3.480 2.216 1.00 88.69 95 GLU A N 1
ATOM 757 C CA . GLU A 1 95 ? -15.572 -2.212 2.168 1.00 88.69 95 GLU A CA 1
ATOM 758 C C . GLU A 1 95 ? -14.717 -1.040 2.666 1.00 88.69 95 GLU A C 1
ATOM 760 O O . GLU A 1 95 ? -14.766 0.065 2.113 1.00 88.69 95 GLU A O 1
ATOM 765 N N . SER A 1 96 ? -13.852 -1.293 3.647 1.00 90.50 96 SER A N 1
ATOM 766 C CA . SER A 1 96 ? -12.905 -0.316 4.183 1.00 90.50 96 SER A CA 1
ATOM 767 C C . SER A 1 96 ? -11.532 -0.935 4.447 1.00 90.50 96 SER A C 1
ATOM 769 O O . SER A 1 96 ? -11.370 -2.150 4.548 1.00 90.50 96 SER A O 1
ATOM 771 N N . LEU A 1 97 ? -10.513 -0.084 4.508 1.00 90.31 97 LEU A N 1
ATOM 772 C CA . LEU A 1 97 ? -9.146 -0.421 4.869 1.00 90.31 97 LEU A CA 1
ATOM 773 C C . LEU A 1 97 ? -8.774 0.365 6.119 1.00 90.31 97 LEU A C 1
ATOM 775 O O . LEU A 1 97 ? -9.014 1.564 6.180 1.00 90.31 97 LEU A O 1
ATOM 779 N N . GLU A 1 98 ? -8.125 -0.282 7.068 1.00 91.50 98 GLU A N 1
ATOM 780 C CA . GLU A 1 98 ? -7.505 0.355 8.222 1.00 91.50 98 GLU A CA 1
ATOM 781 C C . GLU A 1 98 ? -5.995 0.180 8.123 1.00 91.50 98 GLU A C 1
ATOM 783 O O . GLU A 1 98 ? -5.512 -0.893 7.755 1.00 91.50 98 GLU A O 1
ATOM 788 N N . PHE A 1 99 ? -5.232 1.211 8.459 1.00 90.81 99 PHE A N 1
ATOM 789 C CA . PHE A 1 99 ? -3.777 1.138 8.453 1.00 90.81 99 PHE A CA 1
ATOM 790 C C . PHE A 1 99 ? -3.181 1.570 9.795 1.00 90.81 99 PHE A C 1
ATOM 792 O O . PHE A 1 99 ? -3.718 2.421 10.501 1.00 90.81 99 PHE A O 1
ATOM 799 N N . ASP A 1 100 ? -2.056 0.951 10.144 1.00 90.19 100 ASP A N 1
ATOM 800 C CA . ASP A 1 100 ? -1.311 1.198 11.378 1.00 90.19 100 ASP A CA 1
ATOM 801 C C . ASP A 1 100 ? 0.020 1.875 11.045 1.00 90.19 100 ASP A C 1
ATOM 803 O O . ASP A 1 100 ? 0.700 1.466 10.100 1.00 90.19 100 ASP A O 1
ATOM 807 N N . LEU A 1 101 ? 0.393 2.906 11.802 1.00 85.25 101 LEU A N 1
ATOM 808 C CA . LEU A 1 101 ? 1.646 3.640 11.617 1.00 85.25 101 LEU A CA 1
ATOM 809 C C . LEU A 1 101 ? 2.730 3.091 12.547 1.00 85.25 101 LEU A C 1
ATOM 811 O O . LEU A 1 101 ? 2.464 2.806 13.715 1.00 85.25 101 LEU A O 1
ATOM 815 N N . GLU A 1 102 ? 3.973 3.005 12.068 1.00 78.94 102 GLU A N 1
ATOM 816 C CA . GLU A 1 102 ? 5.106 2.771 12.969 1.00 78.94 102 GLU A CA 1
ATOM 817 C C . GLU A 1 102 ? 5.316 4.010 13.848 1.00 78.94 102 GLU A C 1
ATOM 819 O O . GLU A 1 102 ? 5.598 5.102 13.342 1.00 78.94 102 GLU A O 1
ATOM 824 N N . ARG A 1 103 ? 5.114 3.828 15.161 1.00 60.84 103 ARG A N 1
ATOM 825 C CA . ARG A 1 103 ? 5.414 4.813 16.207 1.00 60.84 103 ARG A CA 1
ATOM 826 C C . ARG A 1 103 ? 6.892 4.819 16.559 1.00 60.84 103 ARG A C 1
ATOM 828 O O . ARG A 1 103 ? 7.464 3.711 16.663 1.00 60.84 103 ARG A O 1
#

Sequence (103 aa):
MPVKNISFLNGRKEVLRRYKFTSLPIREQMIINKSIEFFSDPEPCFIHRSAVLKRLLAEIENYFTAVAQGGSNEVRCSAFTEKFGDMINFGEGAESLEFDLER

pLDDT: mean 84.33, std 6.13, range [60.84, 91.5]

Secondary structure (DSSP, 8-state):
--EEEEEEE-TT--EEEEEEGGG--B-HHHHHHHHHHHH--SS--HHHHHHHHHH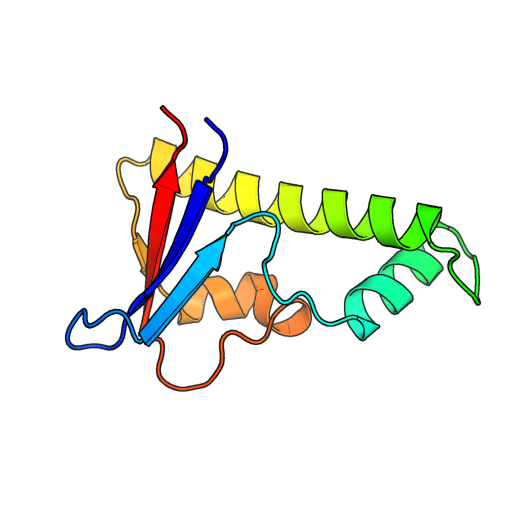HHHHHHHHHHHHHHTT--EEEHHHHHHHHTTTB---TT--EEEEEE--